Protein AF-A0A0R3RR00-F1 (afdb_monomer)

Mean predicted aligned error: 8.73 Å

Sequence (69 aa):
MSMFPVRVVVESVRPQHCLTCARDGHMLVDSYAIVSGATLLSQLVDTVLSALGMPQLAVNSKESPDNCE

Organism: NCBI:txid1147741

Solvent-accessible surface area (backbone atoms only — not comparable to full-atom values): 4520 Å² total; per-residue (Å²): 135,61,70,47,82,40,83,44,77,42,63,52,52,60,83,93,35,72,87,49,90,47,90,82,34,49,76,76,44,82,48,74,34,80,40,55,71,82,62,49,76,92,46,40,62,49,52,40,28,44,70,71,74,39,54,80,48,46,84,77,57,73,90,74,78,98,76,81,130

Radius of gyration: 12.67 Å; Cα contacts (8 Å, |Δi|>4): 78; chains: 1; bounding box: 27×23×35 Å

Structure (mmCIF, N/CA/C/O backbone):
data_AF-A0A0R3RR00-F1
#
_entry.id   AF-A0A0R3RR00-F1
#
loop_
_atom_site.group_PDB
_atom_site.id
_atom_site.type_symbol
_atom_site.label_atom_id
_atom_site.label_alt_id
_atom_site.label_comp_id
_atom_site.label_asym_id
_atom_site.label_entity_id
_atom_site.label_seq_id
_atom_site.pdbx_PDB_ins_code
_atom_site.Cartn_x
_atom_site.Cartn_y
_atom_site.Cartn_z
_atom_site.occupancy
_atom_site.B_iso_or_equiv
_atom_site.auth_seq_id
_atom_site.auth_comp_id
_atom_site.auth_asym_id
_atom_site.auth_atom_id
_atom_site.pdbx_PDB_model_num
ATOM 1 N N . MET A 1 1 ? -13.725 0.489 15.033 1.00 60.81 1 MET A N 1
ATOM 2 C CA . MET A 1 1 ? -12.820 0.816 13.912 1.00 60.81 1 MET A CA 1
ATOM 3 C C . MET A 1 1 ? -13.656 0.960 12.654 1.00 60.81 1 MET A C 1
ATOM 5 O O . MET A 1 1 ? -14.300 -0.010 12.280 1.00 60.81 1 MET A O 1
ATOM 9 N N . SER A 1 2 ? -13.689 2.133 12.027 1.00 81.44 2 SER A N 1
ATOM 10 C CA . SER A 1 2 ? -14.187 2.277 10.655 1.00 81.44 2 SER A CA 1
ATOM 11 C C . SER A 1 2 ? -13.110 1.764 9.696 1.00 81.44 2 SER A C 1
ATOM 13 O O . SER A 1 2 ? -11.944 2.117 9.843 1.00 81.44 2 SER A O 1
ATOM 15 N N . MET A 1 3 ? -13.477 0.893 8.762 1.00 84.12 3 MET A N 1
ATOM 16 C CA . MET A 1 3 ? -12.610 0.424 7.678 1.00 84.12 3 MET A CA 1
ATOM 17 C C . MET A 1 3 ? -13.203 0.916 6.364 1.00 84.12 3 MET A C 1
ATOM 19 O O . MET A 1 3 ? -14.427 0.931 6.227 1.00 84.12 3 MET A O 1
ATOM 23 N N . PHE A 1 4 ? -12.363 1.320 5.416 1.00 84.94 4 PHE A N 1
ATOM 24 C CA . PHE A 1 4 ? -12.818 1.806 4.118 1.00 84.94 4 PHE A CA 1
ATOM 25 C C . PHE A 1 4 ? -12.051 1.128 2.974 1.00 84.94 4 PHE A C 1
ATOM 27 O O . PHE A 1 4 ? -10.840 0.914 3.088 1.00 84.94 4 PHE A O 1
ATOM 34 N N . PRO A 1 5 ? -12.746 0.746 1.886 1.00 84.69 5 PRO A N 1
ATOM 35 C CA . PRO A 1 5 ? -12.103 0.192 0.707 1.00 84.69 5 PRO A CA 1
ATOM 36 C C . PRO A 1 5 ? -11.440 1.309 -0.103 1.00 84.69 5 PRO A C 1
ATOM 38 O O . PRO A 1 5 ? -12.072 2.312 -0.433 1.00 84.69 5 PRO A O 1
ATOM 41 N N . VAL A 1 6 ? -10.175 1.112 -0.456 1.00 86.00 6 VAL A N 1
ATOM 42 C CA . VAL A 1 6 ? -9.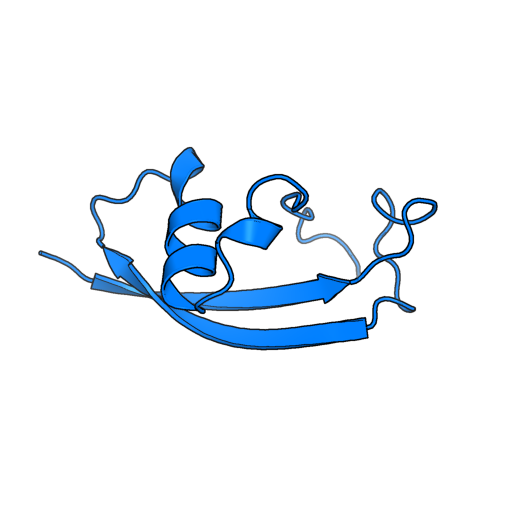403 1.995 -1.336 1.00 86.00 6 VAL A CA 1
ATOM 43 C C . VAL A 1 6 ? -9.069 1.218 -2.598 1.00 86.00 6 VAL A C 1
ATOM 45 O O . VAL A 1 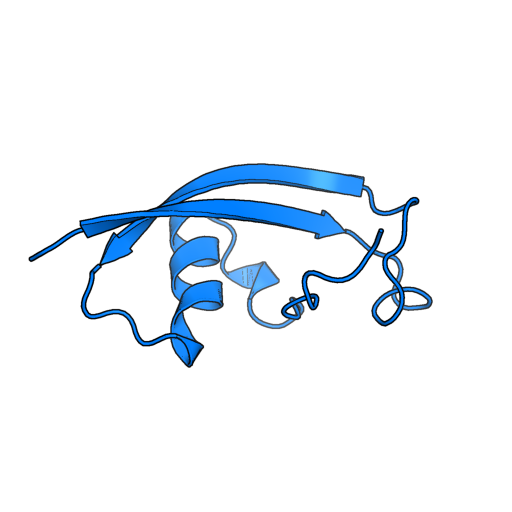6 ? -8.520 0.121 -2.507 1.00 86.00 6 VAL A O 1
ATOM 48 N N . ARG A 1 7 ? -9.407 1.765 -3.771 1.00 85.19 7 ARG A N 1
ATOM 49 C CA . ARG A 1 7 ? -8.966 1.206 -5.054 1.00 85.19 7 ARG A CA 1
ATOM 50 C C . ARG A 1 7 ? -7.526 1.628 -5.307 1.00 85.19 7 ARG A C 1
ATOM 52 O O . ARG A 1 7 ? -7.204 2.804 -5.170 1.00 85.19 7 ARG A O 1
ATOM 59 N N . VAL A 1 8 ? -6.680 0.673 -5.664 1.00 83.56 8 VAL A N 1
ATOM 60 C CA . VAL A 1 8 ? -5.238 0.867 -5.768 1.00 83.56 8 VAL A CA 1
ATOM 61 C C . VAL A 1 8 ? -4.765 0.272 -7.077 1.00 83.56 8 VAL A C 1
ATOM 63 O O . VAL A 1 8 ? -5.017 -0.898 -7.370 1.00 83.56 8 VAL A O 1
ATOM 66 N N . VAL A 1 9 ? -4.047 1.093 -7.831 1.00 81.31 9 VAL A N 1
ATOM 67 C CA . VAL A 1 9 ? -3.397 0.706 -9.074 1.00 81.31 9 VAL A CA 1
ATOM 68 C C . VAL A 1 9 ? -1.894 0.833 -8.871 1.00 81.31 9 VAL A C 1
ATOM 70 O O . VAL A 1 9 ? -1.408 1.884 -8.456 1.00 81.31 9 VAL A O 1
ATOM 73 N N . VAL A 1 10 ? -1.161 -0.251 -9.117 1.00 79.12 10 VAL A N 1
ATOM 74 C CA . VAL A 1 10 ? 0.304 -0.273 -9.066 1.00 79.12 10 VAL A CA 1
ATOM 75 C C . VAL A 1 10 ? 0.818 -0.506 -10.474 1.00 79.12 10 VAL A C 1
ATOM 77 O O . VAL A 1 10 ? 0.509 -1.526 -11.091 1.00 79.12 10 VAL A O 1
ATOM 80 N N . GLU A 1 11 ? 1.640 0.413 -10.963 1.00 75.88 11 GLU A N 1
ATOM 81 C CA . GLU A 1 11 ? 2.240 0.349 -12.294 1.00 75.88 11 GLU A CA 1
ATOM 82 C C . GLU A 1 11 ? 3.763 0.370 -12.182 1.00 75.88 11 GLU A C 1
ATOM 84 O O . GLU A 1 11 ? 4.345 1.135 -11.411 1.00 75.88 11 GLU A O 1
ATOM 89 N N . SER A 1 12 ? 4.427 -0.485 -12.959 1.00 71.62 12 SER A N 1
ATOM 90 C CA . SER A 1 12 ? 5.873 -0.422 -13.134 1.00 71.62 12 SER A CA 1
ATOM 91 C C . SER A 1 12 ? 6.192 0.529 -14.275 1.00 71.62 12 SER A C 1
ATOM 93 O O . SER A 1 12 ? 5.888 0.240 -15.431 1.00 71.62 12 SER A O 1
ATOM 95 N N . VAL A 1 13 ? 6.832 1.650 -13.958 1.00 66.88 13 VAL A N 1
ATOM 96 C CA . VAL A 1 13 ? 7.312 2.616 -14.949 1.00 66.88 13 VAL A CA 1
ATOM 97 C C . VAL A 1 13 ? 8.830 2.557 -15.042 1.00 66.88 13 VAL A C 1
ATOM 99 O O . VAL A 1 13 ? 9.533 2.411 -14.039 1.00 66.88 13 VAL A O 1
ATOM 102 N N . ARG A 1 14 ? 9.373 2.677 -16.261 1.00 63.03 14 ARG A N 1
ATOM 103 C CA . ARG A 1 14 ? 10.826 2.820 -16.429 1.00 63.03 14 ARG A CA 1
ATOM 104 C C . ARG A 1 14 ? 11.278 4.096 -15.708 1.00 63.03 14 ARG A C 1
ATOM 106 O O . ARG A 1 14 ? 10.578 5.104 -15.793 1.00 63.03 14 ARG A O 1
ATOM 113 N N . PRO A 1 15 ? 12.468 4.116 -15.084 1.00 59.34 15 PRO A N 1
ATOM 114 C CA . PRO A 1 15 ? 12.937 5.257 -14.290 1.00 59.34 15 PRO A CA 1
ATOM 115 C C . PRO A 1 15 ? 12.967 6.589 -15.063 1.00 59.34 15 PRO A C 1
ATOM 117 O O . PRO A 1 15 ? 12.815 7.647 -14.466 1.00 59.34 15 PRO A O 1
ATOM 120 N N . GLN A 1 16 ? 13.092 6.547 -16.394 1.00 57.06 16 GLN A N 1
ATOM 121 C CA . GLN A 1 16 ? 13.063 7.725 -17.275 1.00 57.06 16 GLN A CA 1
ATOM 122 C C . GLN A 1 16 ? 11.667 8.360 -17.429 1.00 57.06 16 GLN A C 1
ATOM 124 O O . GLN A 1 16 ? 11.574 9.518 -17.817 1.00 57.06 16 GLN A O 1
ATOM 129 N N . HIS A 1 17 ? 10.599 7.631 -17.098 1.00 56.62 17 HIS A N 1
ATOM 130 C CA . HIS A 1 17 ? 9.205 8.072 -17.201 1.00 56.62 17 HIS A CA 1
ATOM 131 C C . HIS A 1 17 ? 8.487 8.060 -15.841 1.00 56.62 17 HIS A C 1
ATOM 133 O O . HIS A 1 17 ? 7.269 8.075 -15.780 1.00 56.62 17 HIS A O 1
ATOM 139 N N . CYS A 1 18 ? 9.217 8.055 -14.722 1.00 54.69 18 CYS A N 1
ATOM 140 C CA . CYS A 1 18 ? 8.615 8.065 -13.379 1.00 54.69 18 CYS A CA 1
ATOM 141 C C . CYS A 1 18 ? 7.961 9.421 -13.006 1.00 54.69 18 CYS A C 1
ATOM 143 O O . CYS A 1 18 ? 7.385 9.572 -11.933 1.00 54.69 18 CYS A O 1
ATOM 145 N N . LEU A 1 19 ? 8.084 10.435 -13.876 1.00 53.62 19 LEU A N 1
ATOM 146 C CA . LEU A 1 19 ? 7.590 11.804 -13.659 1.00 53.62 19 LEU A CA 1
ATOM 147 C C . LEU A 1 19 ? 6.493 12.236 -14.640 1.00 53.62 19 LEU A C 1
ATOM 149 O O . LEU A 1 19 ? 5.876 13.277 -14.440 1.00 53.62 19 LEU A O 1
ATOM 153 N N . THR A 1 20 ? 6.266 11.469 -15.700 1.00 52.34 20 THR A N 1
ATOM 154 C CA . THR A 1 20 ? 5.218 11.701 -16.695 1.00 52.34 20 THR A CA 1
ATOM 155 C C . THR A 1 20 ? 4.383 10.437 -16.734 1.00 52.34 20 THR A C 1
ATOM 157 O O . THR A 1 20 ? 4.960 9.361 -16.669 1.00 52.34 20 THR A O 1
ATOM 160 N N . CYS A 1 21 ? 3.052 10.516 -16.786 1.00 53.25 21 CYS A N 1
ATOM 161 C CA . CYS A 1 21 ? 2.232 9.303 -16.804 1.00 53.25 21 CYS A CA 1
ATOM 162 C C . CYS A 1 21 ? 2.613 8.420 -17.987 1.00 53.25 21 CYS A C 1
ATOM 164 O O . CYS A 1 21 ? 2.255 8.679 -19.140 1.00 53.25 21 CYS A O 1
ATOM 166 N N . ALA A 1 22 ? 3.413 7.403 -17.696 1.00 53.84 22 ALA A N 1
ATOM 167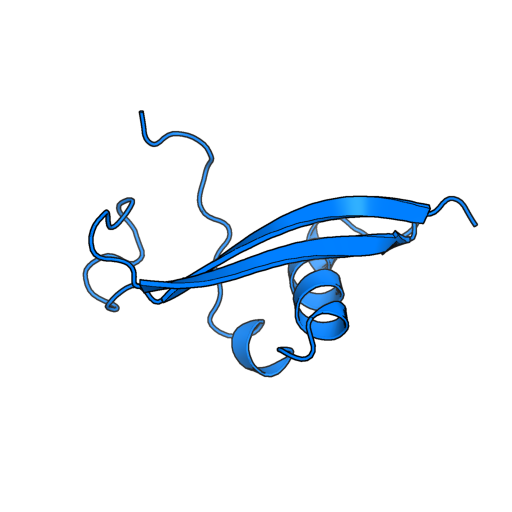 C CA . ALA A 1 22 ? 3.953 6.525 -18.697 1.00 53.84 22 ALA A CA 1
ATOM 168 C C . ALA A 1 22 ? 2.815 5.603 -19.119 1.00 53.84 22 ALA A C 1
ATOM 170 O O . ALA A 1 22 ? 2.501 4.645 -18.424 1.00 53.84 22 ALA A O 1
ATOM 171 N N . ARG A 1 23 ? 2.218 5.862 -20.286 1.00 56.88 23 ARG A N 1
ATOM 172 C CA . ARG A 1 23 ? 1.247 4.940 -20.906 1.00 56.88 23 ARG A CA 1
ATOM 173 C C . ARG A 1 23 ? 1.871 3.587 -21.300 1.00 56.88 23 ARG A C 1
ATOM 175 O O . ARG A 1 23 ? 1.156 2.691 -21.724 1.00 56.88 23 ARG A O 1
ATOM 182 N N . ASP A 1 24 ? 3.195 3.463 -21.173 1.00 59.38 24 ASP A N 1
ATOM 183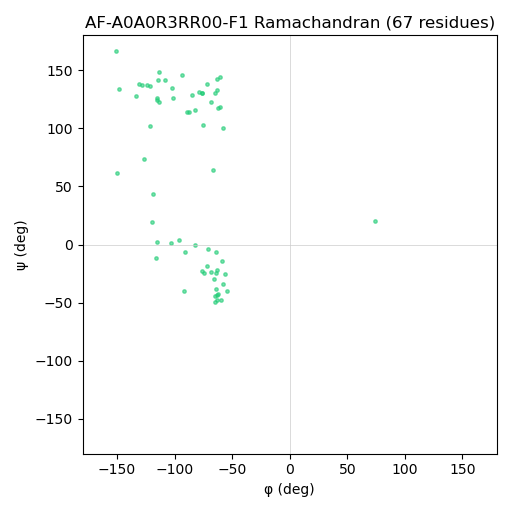 C CA . ASP A 1 24 ? 3.982 2.233 -21.359 1.00 59.38 24 ASP A CA 1
ATOM 184 C C . ASP A 1 24 ? 4.259 1.505 -20.025 1.00 59.38 24 ASP A C 1
ATOM 186 O O . ASP A 1 24 ? 5.016 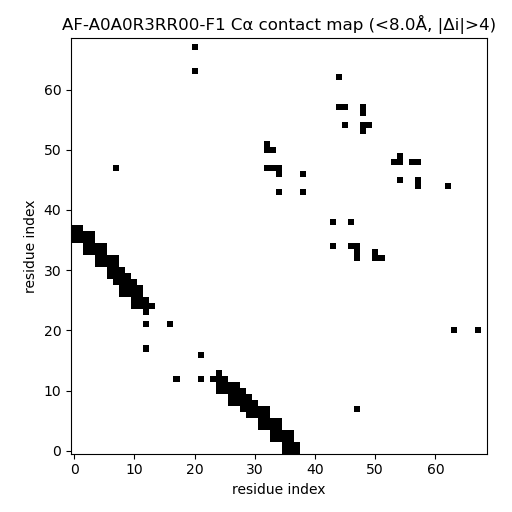0.537 -19.981 1.00 59.38 24 ASP A O 1
ATOM 190 N N . GLY A 1 25 ? 3.707 1.998 -18.909 1.00 61.78 25 GLY A N 1
ATOM 191 C CA . GLY A 1 25 ? 3.818 1.338 -17.615 1.00 61.78 25 GLY A CA 1
ATOM 192 C C . GLY A 1 25 ? 3.135 -0.028 -17.642 1.00 61.78 25 GLY A C 1
ATOM 193 O O . GLY A 1 25 ? 2.014 -0.165 -18.128 1.00 61.78 25 GLY A O 1
ATOM 194 N N . HIS A 1 26 ? 3.799 -1.061 -17.126 1.00 66.00 26 HIS A N 1
ATOM 195 C CA . HIS A 1 26 ? 3.150 -2.361 -16.985 1.00 66.00 26 HIS A CA 1
ATOM 196 C C . HIS A 1 26 ? 2.319 -2.346 -15.705 1.00 66.00 26 HIS A C 1
ATOM 198 O O . HIS A 1 26 ? 2.877 -2.260 -14.607 1.00 66.00 26 HIS A O 1
ATOM 204 N N . MET A 1 27 ? 0.997 -2.459 -15.836 1.00 69.25 27 MET A N 1
ATOM 205 C CA . MET A 1 27 ? 0.111 -2.620 -14.687 1.00 69.25 27 MET A CA 1
ATOM 206 C C . MET A 1 27 ? 0.485 -3.910 -13.952 1.00 69.25 27 MET A C 1
ATOM 208 O O . MET A 1 27 ? 0.470 -4.999 -14.525 1.00 69.25 27 MET A O 1
ATOM 212 N N . LEU A 1 28 ? 0.899 -3.778 -12.697 1.00 72.06 28 LEU A N 1
ATOM 213 C CA . LEU A 1 28 ? 1.252 -4.903 -11.838 1.00 72.06 28 LEU A CA 1
ATOM 214 C C . LEU A 1 28 ? 0.030 -5.363 -11.042 1.00 72.06 28 LEU A C 1
ATOM 216 O O . LEU A 1 28 ? -0.166 -6.564 -10.872 1.00 72.06 28 LEU A O 1
ATOM 220 N N . VAL A 1 29 ? -0.783 -4.415 -10.557 1.00 76.81 29 VAL A N 1
ATOM 221 C CA . VAL A 1 29 ? -1.949 -4.686 -9.702 1.00 76.81 29 VAL A CA 1
ATOM 222 C C . VAL A 1 29 ? -3.058 -3.662 -9.946 1.00 76.81 29 VAL A C 1
ATOM 224 O O . VAL A 1 29 ? -2.795 -2.464 -9.931 1.00 76.81 29 VAL A O 1
ATOM 227 N N . ASP A 1 30 ? -4.296 -4.143 -10.086 1.00 81.38 30 ASP A N 1
ATOM 228 C CA . ASP A 1 30 ? -5.549 -3.391 -9.906 1.00 81.38 30 ASP A CA 1
ATOM 229 C C . ASP A 1 30 ? -6.335 -4.099 -8.804 1.00 81.38 30 ASP A C 1
ATOM 231 O O . ASP A 1 30 ? -6.876 -5.183 -9.026 1.00 81.38 30 ASP A O 1
ATOM 235 N N . SER A 1 31 ? -6.328 -3.573 -7.582 1.00 83.38 31 SER A N 1
ATOM 236 C CA . SER A 1 31 ? -7.011 -4.251 -6.478 1.00 83.38 31 SER A CA 1
ATOM 237 C C . SER A 1 31 ? -7.519 -3.280 -5.424 1.00 83.38 31 SER A C 1
ATOM 239 O O . SER A 1 31 ? -7.163 -2.102 -5.394 1.00 83.38 31 SER A O 1
ATOM 241 N N . TYR A 1 32 ? -8.380 -3.788 -4.550 1.00 83.44 32 TYR A N 1
ATOM 242 C CA . TYR A 1 32 ? -8.917 -3.041 -3.426 1.00 83.44 32 TYR A CA 1
ATOM 243 C C . TYR A 1 32 ? -8.192 -3.437 -2.146 1.00 83.44 32 TYR A C 1
ATOM 245 O O . TYR A 1 32 ? -8.146 -4.611 -1.780 1.00 83.44 32 TYR A O 1
ATOM 253 N N . ALA 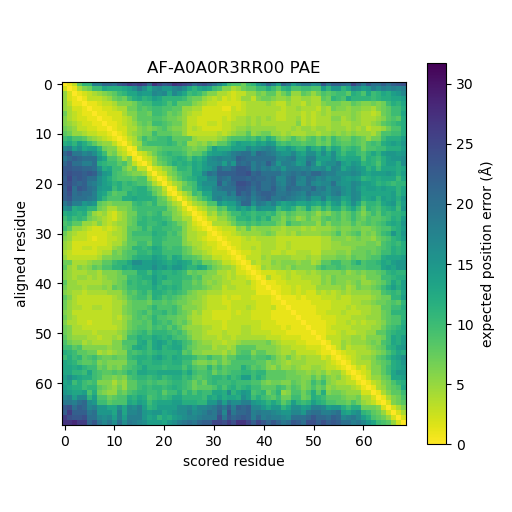A 1 33 ? -7.665 -2.441 -1.440 1.00 85.44 33 ALA A N 1
ATOM 254 C CA . ALA A 1 33 ? -7.118 -2.610 -0.104 1.00 85.44 33 ALA A CA 1
ATOM 255 C C . ALA A 1 33 ? -8.126 -2.096 0.930 1.00 85.44 33 ALA A C 1
ATOM 257 O O . ALA A 1 33 ? -8.708 -1.021 0.777 1.00 85.44 33 ALA A O 1
ATOM 258 N N . ILE A 1 34 ? -8.338 -2.871 1.993 1.00 87.00 34 ILE A N 1
ATOM 259 C CA . ILE A 1 34 ? -9.172 -2.463 3.127 1.00 87.00 34 ILE A CA 1
ATOM 260 C C . ILE A 1 34 ? -8.259 -1.753 4.124 1.00 87.00 34 ILE A C 1
ATOM 262 O O . ILE A 1 34 ? -7.378 -2.381 4.712 1.00 87.00 34 ILE A O 1
ATOM 266 N N . VAL A 1 35 ? -8.471 -0.455 4.323 1.00 86.12 35 VAL A N 1
ATOM 267 C CA . VAL A 1 35 ? -7.626 0.368 5.194 1.00 86.12 35 VAL A CA 1
ATOM 268 C C . VAL A 1 35 ? -8.418 0.834 6.415 1.00 86.12 35 VAL A C 1
ATOM 270 O O . VAL A 1 35 ? -9.636 1.017 6.363 1.00 86.12 35 VAL A O 1
ATOM 273 N N . SER A 1 36 ? -7.732 1.000 7.546 1.00 86.00 36 SER A N 1
ATOM 274 C CA . SER A 1 36 ? -8.325 1.566 8.758 1.00 86.00 36 SER A CA 1
ATOM 275 C C . SER A 1 36 ? -8.563 3.066 8.591 1.00 86.00 36 SER A C 1
ATOM 277 O O . SER A 1 36 ? -7.680 3.790 8.149 1.00 86.00 36 SER A O 1
ATOM 279 N N . GLY A 1 37 ? -9.712 3.562 9.051 1.00 80.62 37 GLY A N 1
ATOM 280 C CA . GLY A 1 37 ? -10.049 4.991 9.128 1.00 80.62 37 GLY A CA 1
ATOM 281 C C . GLY A 1 37 ? -9.086 5.828 9.975 1.00 80.62 37 GLY A C 1
ATOM 282 O O . GLY A 1 37 ? -9.123 7.050 9.908 1.00 80.62 37 GLY A O 1
ATOM 283 N N . ALA A 1 38 ? -8.235 5.179 10.774 1.00 84.19 38 ALA A N 1
ATOM 284 C CA . ALA A 1 38 ? -7.185 5.827 11.555 1.00 84.19 38 ALA A CA 1
ATOM 285 C C . ALA A 1 38 ? -5.836 5.922 10.813 1.00 84.19 38 ALA A C 1
ATOM 287 O O . ALA A 1 38 ? -4.904 6.528 11.336 1.00 84.19 38 ALA A O 1
ATOM 288 N N . THR A 1 39 ? -5.702 5.309 9.631 1.00 82.94 39 THR A N 1
ATOM 289 C CA . THR A 1 39 ? -4.469 5.359 8.838 1.00 82.94 39 THR A CA 1
ATOM 290 C C . THR A 1 39 ? -4.251 6.775 8.313 1.00 82.94 39 THR A C 1
ATOM 292 O O . THR A 1 39 ? -5.097 7.332 7.614 1.00 82.94 39 THR A O 1
ATOM 295 N N . LEU A 1 40 ? -3.099 7.361 8.647 1.00 84.62 40 LEU A N 1
ATOM 296 C CA . LEU A 1 40 ? -2.682 8.661 8.128 1.00 84.62 40 LEU A CA 1
ATOM 297 C C . LEU A 1 40 ? -2.500 8.594 6.609 1.00 84.62 40 LEU A C 1
ATOM 299 O O . LEU A 1 40 ? -1.954 7.621 6.096 1.00 84.62 40 LEU A O 1
ATOM 303 N N . LEU A 1 41 ? -2.868 9.664 5.899 1.00 80.12 41 LEU A N 1
ATOM 304 C CA . LEU A 1 41 ? -2.693 9.763 4.442 1.00 80.12 41 LEU A CA 1
ATOM 305 C C . LEU A 1 41 ? -1.234 9.522 4.018 1.00 80.12 41 LEU A C 1
ATOM 307 O O . LEU A 1 41 ? -0.981 8.776 3.081 1.00 80.12 41 LEU A O 1
ATOM 311 N N . SER A 1 42 ? -0.269 10.043 4.783 1.00 83.44 42 SER A N 1
ATOM 312 C CA . SER A 1 42 ? 1.167 9.816 4.556 1.00 83.44 42 SER A CA 1
ATOM 313 C C . SER A 1 42 ? 1.602 8.352 4.703 1.00 83.44 42 SER A C 1
ATOM 315 O O . SER A 1 42 ? 2.643 7.969 4.186 1.00 83.44 42 SER A O 1
ATOM 317 N N . GLN A 1 43 ? 0.829 7.533 5.421 1.00 84.69 43 GLN A N 1
ATOM 318 C CA . GLN A 1 43 ? 1.077 6.100 5.616 1.00 84.69 43 GLN A CA 1
ATOM 319 C C . GLN A 1 43 ? 0.161 5.227 4.752 1.00 84.69 43 GLN A C 1
ATOM 321 O O . GLN A 1 43 ? 0.225 3.999 4.832 1.00 84.69 43 GLN A O 1
ATOM 326 N N . LEU A 1 44 ? -0.701 5.838 3.935 1.00 83.94 44 LEU A N 1
ATOM 327 C CA . LEU A 1 44 ? -1.690 5.125 3.140 1.00 83.94 44 LEU A CA 1
ATOM 328 C C . LEU A 1 44 ? -1.012 4.196 2.135 1.00 83.94 44 LEU A C 1
ATOM 330 O O . LEU A 1 44 ? -1.357 3.023 2.085 1.00 83.94 44 LEU A O 1
ATOM 334 N N . VAL A 1 45 ? -0.018 4.698 1.396 1.00 83.69 45 VAL A N 1
ATOM 335 C CA . VAL A 1 45 ? 0.722 3.926 0.384 1.00 83.69 45 VAL A CA 1
ATOM 336 C C . VAL A 1 45 ? 1.403 2.710 1.011 1.00 83.69 45 VAL A C 1
ATOM 338 O O . VAL A 1 45 ? 1.227 1.597 0.526 1.00 83.69 45 VAL A O 1
ATOM 341 N N . ASP A 1 46 ? 2.106 2.897 2.129 1.00 86.31 46 ASP A N 1
ATOM 342 C CA . ASP A 1 46 ? 2.780 1.810 2.850 1.00 86.31 46 ASP A CA 1
ATOM 343 C C . ASP A 1 46 ? 1.786 0.770 3.393 1.00 86.31 46 ASP A C 1
ATOM 345 O O . ASP A 1 46 ? 1.975 -0.435 3.216 1.00 86.31 46 ASP A O 1
ATOM 349 N N . THR A 1 47 ? 0.671 1.231 3.969 1.00 87.00 47 THR A N 1
ATOM 350 C CA . THR A 1 47 ? -0.383 0.358 4.511 1.00 87.00 47 THR A CA 1
ATOM 351 C C . THR A 1 47 ? -1.055 -0.452 3.405 1.00 87.00 47 THR A C 1
ATOM 353 O O . THR A 1 47 ? -1.279 -1.652 3.549 1.00 87.00 47 THR A O 1
ATOM 356 N N . VAL A 1 48 ? -1.367 0.198 2.287 1.00 87.06 48 VAL A N 1
ATOM 357 C CA . VAL A 1 48 ? -1.984 -0.414 1.113 1.00 87.06 48 VAL A CA 1
ATOM 358 C C . VAL A 1 48 ? -1.051 -1.437 0.477 1.00 87.06 48 VAL A C 1
ATOM 360 O O . VAL A 1 48 ? -1.462 -2.567 0.229 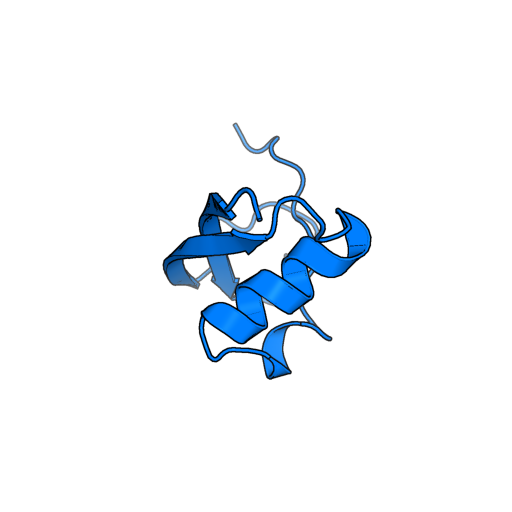1.00 87.06 48 VAL A O 1
ATOM 363 N N . LEU A 1 49 ? 0.208 -1.072 0.234 1.00 83.88 49 LEU A N 1
ATOM 364 C CA . LEU A 1 49 ? 1.187 -1.980 -0.356 1.00 83.88 49 LE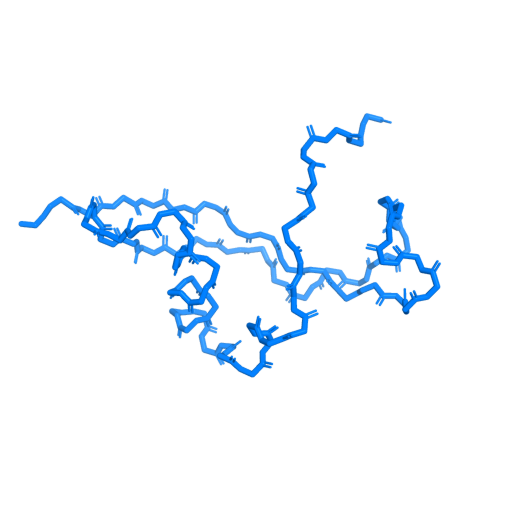U A CA 1
ATOM 365 C C . LEU A 1 49 ? 1.462 -3.163 0.569 1.00 83.88 49 LEU A C 1
ATOM 367 O O . LEU A 1 49 ? 1.545 -4.293 0.098 1.00 83.88 49 LEU A O 1
ATOM 371 N N . SER A 1 50 ? 1.511 -2.938 1.882 1.00 84.81 50 SER A N 1
ATOM 372 C CA . SER A 1 50 ? 1.595 -4.012 2.874 1.00 84.81 50 SER A CA 1
ATOM 373 C C . SER A 1 50 ? 0.372 -4.932 2.832 1.00 84.81 50 SER A C 1
ATOM 375 O O . SER A 1 50 ? 0.530 -6.152 2.843 1.00 84.81 50 SER A O 1
ATOM 377 N N . ALA A 1 51 ? -0.840 -4.381 2.707 1.00 84.44 51 ALA A N 1
ATOM 378 C CA . ALA A 1 51 ? -2.074 -5.158 2.568 1.00 84.44 51 ALA A CA 1
ATOM 379 C C . ALA A 1 51 ? -2.133 -5.963 1.256 1.00 84.44 51 ALA A C 1
ATOM 381 O O . ALA A 1 51 ? -2.719 -7.043 1.222 1.00 84.44 51 ALA A O 1
ATOM 382 N N . LEU A 1 52 ? -1.491 -5.470 0.194 1.00 82.19 52 LEU A N 1
ATOM 383 C CA . LEU A 1 52 ? -1.348 -6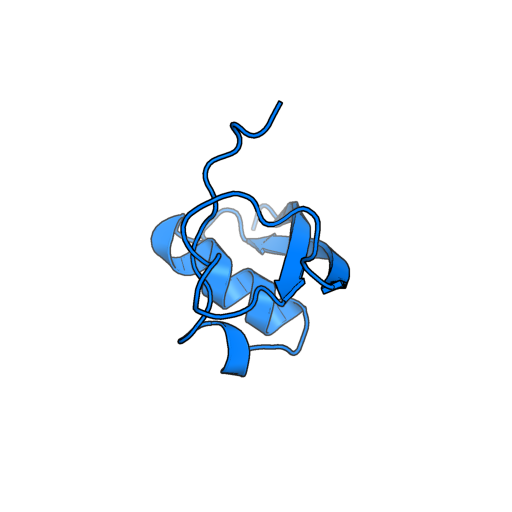.159 -1.092 1.00 82.19 52 LEU A CA 1
ATOM 384 C C . LEU A 1 52 ? -0.197 -7.184 -1.108 1.00 82.19 52 LEU A C 1
ATOM 386 O O . LEU A 1 52 ? 0.022 -7.837 -2.126 1.00 82.19 52 LEU A O 1
ATOM 390 N N . GLY A 1 53 ? 0.548 -7.340 -0.007 1.00 81.88 53 GLY A N 1
ATOM 391 C CA . GLY A 1 53 ? 1.705 -8.241 0.066 1.00 81.88 53 GLY A CA 1
ATOM 392 C C . GLY A 1 53 ? 2.943 -7.718 -0.671 1.00 81.88 53 GLY A C 1
ATOM 393 O O . GLY A 1 53 ? 3.847 -8.484 -0.997 1.00 81.88 53 GLY A O 1
ATOM 394 N N . MET A 1 54 ? 3.001 -6.410 -0.923 1.00 80.44 54 MET A N 1
ATOM 395 C CA . MET A 1 54 ? 4.032 -5.710 -1.692 1.00 80.44 54 MET A CA 1
ATOM 396 C C . MET A 1 54 ? 4.805 -4.644 -0.882 1.00 80.44 54 MET A C 1
ATOM 398 O O . MET A 1 54 ? 5.094 -3.569 -1.411 1.00 80.44 54 MET A O 1
ATOM 402 N N . PRO A 1 55 ? 5.218 -4.895 0.376 1.00 77.31 55 PRO A N 1
ATOM 403 C CA . PRO A 1 55 ? 5.847 -3.867 1.214 1.00 77.31 55 PRO A CA 1
ATOM 404 C C . PRO A 1 55 ? 7.189 -3.361 0.656 1.00 77.31 55 PRO A C 1
ATOM 406 O O . PRO A 1 55 ? 7.592 -2.235 0.915 1.00 77.31 55 PRO A O 1
ATOM 409 N N . GLN A 1 56 ? 7.889 -4.163 -0.154 1.00 74.62 56 GLN A N 1
ATOM 410 C CA . GLN A 1 56 ? 9.167 -3.775 -0.771 1.00 74.62 56 GLN A CA 1
ATOM 411 C C . GLN A 1 56 ? 9.023 -2.668 -1.822 1.00 74.62 56 GLN A C 1
ATOM 413 O O . GLN A 1 56 ? 9.978 -1.945 -2.101 1.00 74.62 56 GLN A O 1
ATOM 418 N N . LEU A 1 57 ? 7.831 -2.522 -2.404 1.00 72.06 57 LEU A N 1
ATOM 419 C CA . LEU A 1 57 ? 7.553 -1.473 -3.376 1.00 72.06 57 LEU A CA 1
ATOM 420 C C . LEU A 1 57 ? 7.367 -0.114 -2.697 1.00 72.06 57 LEU A C 1
ATOM 422 O O . LEU A 1 57 ? 7.622 0.892 -3.350 1.00 72.06 57 LEU A O 1
ATOM 426 N N . ALA A 1 58 ? 7.017 -0.059 -1.405 1.00 70.69 58 ALA A N 1
ATOM 427 C CA . ALA A 1 58 ? 6.736 1.185 -0.678 1.00 70.69 58 ALA A CA 1
ATOM 428 C C . ALA A 1 58 ? 7.911 2.176 -0.689 1.00 70.69 58 ALA A C 1
ATOM 430 O O . ALA A 1 58 ? 7.702 3.379 -0.786 1.00 70.69 58 ALA A O 1
ATOM 431 N N . VAL A 1 59 ? 9.154 1.681 -0.675 1.00 70.25 59 VAL A N 1
ATOM 432 C CA . VAL A 1 59 ? 10.352 2.540 -0.673 1.00 70.25 59 VAL A CA 1
ATOM 433 C C . VAL A 1 59 ? 10.642 3.185 -2.036 1.00 70.25 59 VAL A C 1
ATOM 435 O O . VAL A 1 59 ? 11.302 4.217 -2.101 1.00 70.25 59 VAL A O 1
ATOM 438 N N . ASN A 1 60 ? 10.162 2.573 -3.125 1.00 67.75 60 ASN A N 1
ATOM 439 C CA . ASN A 1 60 ? 10.429 2.993 -4.506 1.00 67.75 60 ASN A CA 1
ATOM 440 C C . ASN A 1 60 ? 9.168 3.466 -5.243 1.00 67.75 60 ASN A C 1
ATOM 442 O O . ASN A 1 60 ? 9.232 3.767 -6.435 1.00 67.75 60 ASN A O 1
ATOM 446 N N . SER A 1 61 ? 8.019 3.493 -4.571 1.00 66.75 61 SER A N 1
ATOM 447 C CA . SER A 1 61 ? 6.759 3.942 -5.155 1.00 66.75 61 SER A CA 1
ATOM 448 C C . SER A 1 61 ? 6.544 5.415 -4.857 1.00 66.75 61 SER A C 1
ATOM 450 O O . SER A 1 61 ? 6.958 5.946 -3.827 1.00 66.75 61 SER A O 1
ATOM 452 N N . LYS A 1 62 ? 5.915 6.091 -5.811 1.00 69.62 62 LYS A N 1
ATOM 453 C CA . LYS A 1 62 ? 5.590 7.505 -5.727 1.00 69.62 62 LYS A CA 1
ATOM 454 C C . LYS A 1 62 ? 4.111 7.664 -6.028 1.00 69.62 62 LYS A C 1
ATOM 456 O O . LYS A 1 62 ? 3.595 7.017 -6.936 1.00 69.62 62 LYS A O 1
ATOM 461 N N . GLU A 1 63 ? 3.439 8.506 -5.255 1.00 66.94 63 GLU A N 1
ATOM 462 C CA . GLU A 1 63 ? 2.073 8.921 -5.552 1.00 66.94 63 GLU A CA 1
ATOM 463 C C . GLU A 1 63 ? 2.061 9.677 -6.889 1.00 66.94 63 GLU A C 1
ATOM 465 O O . GLU A 1 63 ? 2.747 10.690 -7.056 1.00 66.94 63 GLU A O 1
ATOM 470 N N . SER A 1 64 ? 1.341 9.137 -7.875 1.00 62.88 64 SER A N 1
ATOM 471 C CA . SER A 1 64 ? 1.139 9.826 -9.148 1.00 62.88 64 SER A CA 1
ATOM 472 C C . SER A 1 64 ? -0.048 10.777 -8.993 1.00 62.88 64 SER A C 1
ATOM 474 O O . SER A 1 64 ? -1.097 10.339 -8.513 1.00 62.88 64 SER A O 1
ATOM 476 N N . PRO A 1 65 ? 0.077 12.065 -9.357 1.00 54.78 65 PRO A N 1
ATOM 477 C CA . PRO A 1 65 ? -1.066 12.962 -9.361 1.00 54.78 65 PRO A CA 1
ATOM 478 C C . PRO A 1 65 ? -2.086 12.490 -10.407 1.00 54.78 65 PRO A C 1
ATOM 480 O O . PRO A 1 65 ? -1.734 12.228 -11.556 1.00 54.78 65 PRO A O 1
ATOM 483 N N . ASP A 1 66 ? -3.348 12.395 -9.988 1.00 49.03 66 ASP A N 1
ATOM 484 C CA . ASP A 1 66 ? -4.537 12.059 -10.786 1.00 49.03 66 ASP A CA 1
ATOM 485 C C . ASP A 1 66 ? -4.835 13.175 -11.814 1.00 49.03 66 ASP A C 1
ATOM 487 O O . ASP A 1 66 ? -5.792 13.935 -11.704 1.00 49.03 66 ASP A O 1
ATOM 491 N N . ASN A 1 67 ? -3.928 13.399 -12.767 1.00 43.78 67 ASN A N 1
ATOM 492 C CA . ASN A 1 67 ? -4.122 14.360 -13.851 1.00 43.78 67 ASN A CA 1
ATOM 493 C C . ASN A 1 67 ? -3.383 13.918 -15.115 1.00 43.78 67 ASN A C 1
ATOM 495 O O . ASN A 1 67 ? -2.462 14.576 -15.595 1.00 43.78 67 ASN A O 1
ATOM 499 N N . CYS A 1 68 ? -3.778 12.759 -15.628 1.00 46.75 68 CYS A N 1
ATOM 500 C CA . CYS A 1 68 ? -3.358 12.284 -16.937 1.00 46.75 68 CYS A CA 1
ATOM 501 C C . CYS A 1 68 ? -4.588 11.929 -17.762 1.00 46.75 68 CYS A C 1
ATOM 503 O O . CYS A 1 68 ? -4.913 10.759 -17.947 1.00 46.75 68 CYS A O 1
ATOM 505 N N . GLU A 1 69 ? -5.273 12.986 -18.202 1.00 39.38 69 GLU A N 1
ATOM 506 C CA . GLU A 1 69 ? -6.243 12.965 -19.305 1.00 39.38 69 GLU A CA 1
ATOM 507 C C . GLU A 1 69 ? -5.524 12.736 -20.652 1.00 39.38 69 GLU A C 1
ATOM 509 O O . GLU A 1 69 ? -4.434 13.317 -20.868 1.00 39.38 69 GLU A O 1
#

Nearest PDB structures (foldseek):
  4usi-assembly1_B  TM=3.063E-01  e=7.203E+00  Chlamydomonas reinhardtii

InterPro domains:
  IPR032392 SATB, ubiquitin-like oligomerisation domain [PS51982] (1-69)
  IPR038224 SATB, ULD domain superfamily [G3DSA:3.10.20.710] (1-64)
  IPR039673 DNA-binding protein SATB1/SATB2 [PTHR15116] (2-58)

Foldseek 3Di:
DDKDKDWDWDWADDPVCLQPPPPVTHTPDGDIAIGDPPQDPVCCLCNRCVSVVRNVCSVVDDDDPPDDD

Secondary structure (DSSP, 8-state):
--EEEEEEEEEE--GGGTTS--TT-EEEEEEEEEEETT--GGGHHHHHHHHTT-GGGTTT--PPPS---

pLDDT: mean 72.8, std 12.91, range [39.38, 87.06]